Protein AF-A0A0F9FZR8-F1 (afdb_monomer_lite)

Radius of gyration: 26.51 Å; chains: 1; bounding box: 55×24×84 Å

Secondary structure (DSSP, 8-state):
-HHHHHHHHHHHHHHHHHHHHHHHHHHHHHSPEEEEEEEEE-BTTTEEE-SSS--SEEEEEEETTT-PBP-BTTTEEEETTTTEEEE-TTSSTT-S-TTS--EEEEEEEEPPTT---TTTHHIIIIIHHHHHHHHHHHHHHHHHHTT----

Organism: NCBI:txid412755

Foldseek 3Di:
DPVVVVVLVVVLVVLVVVLVVLVVVQVLQADWDKDKDWFFFDPPPFKTFDPQAAFPWWPFKAWPVPRDTDDDPQAWHAPRHRRITGGDPPDDSPVPDPPDRTMMMIITTGGDVNHDHPPPVCCVRNVVSVVVSVVSVVVVVVVVVVVPPDD

Structure (mmCIF, N/CA/C/O backbone):
data_AF-A0A0F9FZR8-F1
#
_entry.id   AF-A0A0F9FZR8-F1
#
loop_
_atom_site.group_PDB
_atom_site.id
_atom_site.type_symbol
_atom_site.label_atom_id
_atom_site.label_alt_id
_atom_site.label_comp_id
_atom_site.label_asym_id
_atom_site.label_entity_id
_atom_site.label_seq_id
_atom_site.pdbx_PDB_ins_code
_atom_site.Cartn_x
_atom_site.Cartn_y
_atom_site.Cartn_z
_atom_site.occupancy
_atom_site.B_iso_or_equiv
_atom_site.auth_seq_id
_atom_site.auth_comp_id
_atom_site.auth_asym_id
_atom_site.auth_atom_id
_atom_site.pdbx_PDB_model_num
ATOM 1 N N . GLY A 1 1 ? -33.698 -0.336 43.180 1.00 54.91 1 GLY A N 1
ATOM 2 C CA . GLY A 1 1 ? -33.149 -1.580 42.602 1.00 54.91 1 GLY A CA 1
ATOM 3 C C . GLY A 1 1 ? -33.117 -1.529 41.086 1.00 54.91 1 GLY A C 1
ATOM 4 O O . GLY A 1 1 ? -32.039 -1.576 40.515 1.00 54.91 1 GLY A O 1
ATOM 5 N N . VAL A 1 2 ? -34.278 -1.361 40.447 1.00 57.25 2 VAL A N 1
ATOM 6 C CA . VAL A 1 2 ? -34.461 -1.510 38.989 1.00 57.25 2 VAL A CA 1
ATOM 7 C C . VAL A 1 2 ? -33.800 -0.397 38.156 1.00 57.25 2 VAL A C 1
ATOM 9 O O . VAL A 1 2 ? -33.065 -0.705 37.225 1.00 57.25 2 VAL A O 1
ATOM 12 N N . ASN A 1 3 ? -33.928 0.878 38.548 1.00 68.00 3 ASN A N 1
ATOM 13 C CA . ASN A 1 3 ? -33.341 1.993 37.779 1.00 68.00 3 ASN A CA 1
ATOM 14 C C . ASN A 1 3 ? -31.805 1.964 37.716 1.00 68.00 3 ASN A C 1
ATOM 16 O O . ASN A 1 3 ? -31.230 2.369 36.713 1.00 68.00 3 ASN A O 1
ATOM 20 N N . LYS A 1 4 ? -31.127 1.451 38.755 1.00 61.25 4 LYS A N 1
ATOM 21 C CA . LYS A 1 4 ? -29.660 1.310 38.744 1.00 61.25 4 LYS A CA 1
ATOM 22 C C . LYS A 1 4 ? -29.207 0.199 37.797 1.00 61.25 4 LYS A C 1
ATOM 24 O O . LYS A 1 4 ? -28.244 0.397 37.070 1.00 61.25 4 LYS A O 1
ATOM 29 N N . MET A 1 5 ? -29.911 -0.934 37.770 1.00 67.81 5 MET A N 1
ATOM 30 C CA . MET A 1 5 ? -29.598 -2.025 36.839 1.00 67.81 5 MET A CA 1
ATOM 31 C C . MET A 1 5 ? -29.882 -1.641 35.386 1.00 67.81 5 MET A C 1
ATOM 33 O O . MET A 1 5 ? -29.057 -1.907 34.520 1.00 67.81 5 MET A O 1
ATOM 37 N N . MET A 1 6 ? -30.992 -0.946 35.130 1.00 73.25 6 MET A N 1
ATOM 38 C CA . MET A 1 6 ? -31.319 -0.443 33.794 1.00 73.25 6 MET A CA 1
ATOM 39 C C . MET A 1 6 ? -30.283 0.580 33.304 1.00 73.25 6 MET A C 1
ATOM 41 O O . MET A 1 6 ? -29.823 0.492 32.171 1.00 73.25 6 MET A O 1
ATOM 45 N N . PHE A 1 7 ? -29.854 1.499 34.173 1.00 74.00 7 PHE A N 1
ATOM 46 C CA . PHE A 1 7 ? -28.823 2.487 33.847 1.00 74.00 7 PHE A CA 1
ATOM 47 C C . PHE A 1 7 ? -27.462 1.842 33.542 1.00 74.00 7 PHE A C 1
ATOM 49 O O . PHE A 1 7 ? -26.802 2.210 32.573 1.00 74.00 7 PHE A O 1
ATOM 56 N N . ILE A 1 8 ? -27.064 0.836 34.326 1.00 72.88 8 ILE A N 1
ATOM 57 C CA . ILE A 1 8 ? -25.820 0.085 34.109 1.00 72.88 8 ILE A CA 1
ATOM 58 C C . ILE A 1 8 ? -25.870 -0.709 32.795 1.00 72.88 8 ILE A C 1
ATOM 60 O O . ILE A 1 8 ? -24.910 -0.676 32.028 1.00 72.88 8 ILE A O 1
ATOM 64 N N . GLY A 1 9 ? -26.987 -1.383 32.503 1.00 76.31 9 GLY A N 1
ATOM 65 C CA . GLY A 1 9 ? -27.170 -2.097 31.237 1.00 76.31 9 GLY A CA 1
ATOM 66 C C . GLY A 1 9 ? -27.111 -1.162 30.027 1.00 76.31 9 GLY A C 1
ATOM 67 O O . GLY A 1 9 ? -26.487 -1.492 29.022 1.00 76.31 9 GLY A O 1
ATOM 68 N N . MET A 1 10 ? -27.683 0.039 30.144 1.00 78.56 10 MET A N 1
ATOM 69 C CA . MET A 1 10 ? -27.632 1.047 29.085 1.00 78.56 10 MET A CA 1
ATOM 70 C C . MET A 1 10 ? -26.201 1.549 28.837 1.00 78.56 10 MET A C 1
ATOM 72 O O . MET A 1 10 ? -25.777 1.635 27.687 1.00 78.56 10 MET A O 1
ATOM 76 N N . LEU A 1 11 ? -25.427 1.808 29.898 1.00 73.75 11 LEU A N 1
ATOM 77 C CA . LEU A 1 11 ? -24.009 2.177 29.786 1.00 73.75 11 LEU A CA 1
ATOM 78 C C . LEU A 1 11 ? -23.166 1.073 29.143 1.00 73.75 11 LEU A C 1
ATOM 80 O O . LEU A 1 11 ? -22.281 1.371 28.344 1.00 73.75 11 LEU A O 1
ATOM 84 N N . PHE A 1 12 ? -23.452 -0.191 29.459 1.00 77.00 12 PHE A N 1
ATOM 85 C CA . PHE A 1 12 ? -22.767 -1.326 28.847 1.00 77.00 12 PHE A CA 1
ATOM 86 C C . PHE A 1 12 ? -23.022 -1.394 27.338 1.00 77.00 12 PHE A C 1
ATOM 88 O O . PHE A 1 12 ? -22.072 -1.482 26.564 1.00 77.00 12 PHE A O 1
ATOM 95 N N . ILE A 1 13 ? -24.285 -1.281 26.911 1.00 81.19 13 ILE A N 1
ATOM 96 C CA . ILE A 1 13 ? -24.647 -1.288 25.485 1.00 81.19 13 ILE A CA 1
ATOM 97 C C . ILE A 1 13 ? -23.953 -0.136 24.752 1.00 81.19 13 ILE A C 1
ATOM 99 O O . ILE A 1 13 ? -23.344 -0.357 23.709 1.00 81.19 13 ILE A O 1
ATOM 103 N N . ILE A 1 14 ? -23.985 1.072 25.321 1.00 79.75 14 ILE A N 1
ATOM 104 C CA . ILE A 1 14 ? -23.301 2.239 24.750 1.00 79.75 14 ILE A CA 1
ATOM 105 C C . ILE A 1 14 ? -21.795 1.970 24.619 1.00 79.75 14 ILE A C 1
ATOM 107 O O . ILE A 1 14 ? -21.227 2.202 23.554 1.00 79.75 14 ILE A O 1
ATOM 111 N N . GLY A 1 15 ? -21.155 1.427 25.658 1.00 76.88 15 GLY A N 1
ATOM 112 C CA . GLY A 1 15 ? -19.730 1.090 25.636 1.00 76.88 15 GLY A CA 1
ATOM 113 C C . GLY A 1 15 ? -19.362 0.075 24.551 1.00 76.88 15 GLY A C 1
ATOM 114 O O . GLY A 1 15 ? -18.380 0.273 23.838 1.00 76.88 15 GLY A O 1
ATOM 115 N N . VAL A 1 16 ? -20.171 -0.975 24.373 1.00 78.56 16 VAL A N 1
ATOM 116 C CA . VAL A 1 16 ? -19.968 -1.978 23.313 1.00 78.56 16 VAL A CA 1
ATOM 117 C C . VAL A 1 16 ? -20.131 -1.357 21.924 1.00 78.56 16 VAL A C 1
ATOM 119 O O . VAL A 1 16 ? -19.317 -1.619 21.042 1.00 78.56 16 VAL A O 1
ATOM 122 N N . VAL A 1 17 ? -21.136 -0.501 21.723 1.00 80.62 17 VAL A N 1
ATOM 123 C CA . VAL A 1 17 ? -21.350 0.188 20.439 1.00 80.62 17 VAL A CA 1
ATOM 124 C C . VAL A 1 17 ? -20.161 1.088 20.095 1.00 80.62 17 VAL A C 1
ATOM 126 O O . VAL A 1 17 ? -19.636 1.005 18.986 1.00 80.62 17 VAL A O 1
ATOM 129 N N . PHE A 1 18 ? -19.683 1.895 21.047 1.00 77.56 18 PHE A N 1
ATOM 130 C CA . PHE A 1 18 ? -18.493 2.723 20.839 1.00 77.56 18 PHE A CA 1
ATOM 131 C C . PHE A 1 18 ? -17.252 1.885 20.532 1.00 77.56 18 PHE A C 1
ATOM 133 O O . PHE A 1 18 ? -16.486 2.250 19.644 1.00 77.56 18 PHE A O 1
ATOM 140 N N . PHE A 1 19 ? -17.071 0.754 21.217 1.00 76.56 19 PHE A N 1
ATOM 141 C CA . PHE A 1 19 ? -15.962 -0.156 20.949 1.00 76.56 19 PHE A CA 1
ATOM 142 C C . PHE A 1 19 ? -15.978 -0.664 19.502 1.00 76.56 19 PHE A C 1
ATOM 144 O O . PHE A 1 19 ? -14.960 -0.574 18.822 1.00 76.56 19 PHE A O 1
ATOM 151 N N . VAL A 1 20 ? -17.126 -1.144 19.011 1.00 79.19 20 VAL A N 1
ATOM 152 C CA . VAL A 1 20 ? -17.249 -1.653 17.634 1.00 79.19 20 VAL A CA 1
ATOM 153 C C . VAL A 1 20 ? -16.948 -0.557 16.610 1.00 79.19 20 VAL A C 1
ATOM 155 O O . VAL A 1 20 ? -16.191 -0.795 15.672 1.00 79.19 20 VAL A O 1
ATOM 158 N N . ILE A 1 21 ? -17.484 0.652 16.813 1.00 78.06 21 ILE A N 1
ATOM 159 C CA . ILE A 1 21 ? -17.262 1.788 15.906 1.00 78.06 21 ILE A CA 1
ATOM 160 C C . ILE A 1 21 ? -15.780 2.177 15.871 1.00 78.06 21 ILE A C 1
ATOM 162 O O . ILE A 1 21 ? -15.198 2.277 14.794 1.00 78.06 21 ILE A O 1
ATOM 166 N N . ILE A 1 22 ? -15.154 2.365 17.037 1.00 73.69 22 ILE A N 1
ATOM 167 C CA . ILE A 1 22 ? -13.743 2.768 17.127 1.00 73.69 22 ILE A CA 1
ATOM 168 C C . ILE A 1 22 ? -12.841 1.671 16.553 1.00 73.69 22 ILE A C 1
ATOM 170 O O . ILE A 1 22 ? -11.936 1.971 15.783 1.00 73.69 22 ILE A O 1
ATOM 174 N N . SER A 1 23 ? -13.110 0.401 16.867 1.00 72.38 23 SER A N 1
ATOM 175 C CA . SER A 1 23 ? -12.349 -0.734 16.337 1.00 72.38 23 SER A CA 1
ATOM 176 C C . SER A 1 23 ? -12.416 -0.814 14.809 1.00 72.38 23 SER A C 1
ATOM 178 O O . SER A 1 23 ? -11.397 -1.087 14.176 1.00 72.38 23 SER A O 1
ATOM 180 N N . GLY A 1 24 ? -13.588 -0.569 14.213 1.00 70.69 24 GLY A N 1
ATOM 181 C CA . GLY A 1 24 ? -13.751 -0.508 12.758 1.00 70.69 24 GLY A CA 1
ATOM 182 C C . GLY A 1 24 ? -12.934 0.626 12.137 1.00 70.69 24 GLY A C 1
ATOM 183 O O . GLY A 1 24 ? -12.096 0.370 11.281 1.00 70.69 24 GLY A O 1
ATOM 184 N N . ILE A 1 25 ? -13.086 1.851 12.656 1.00 70.69 25 ILE A N 1
ATOM 185 C CA . ILE A 1 25 ? -12.356 3.036 12.168 1.00 70.69 25 ILE A CA 1
ATOM 186 C C . ILE A 1 25 ? -10.838 2.828 12.237 1.00 70.69 25 ILE A C 1
ATOM 188 O O . ILE A 1 25 ? -10.123 3.178 11.304 1.00 70.69 25 ILE A O 1
ATOM 192 N N . VAL A 1 26 ? -10.336 2.244 13.328 1.00 68.44 26 VAL A N 1
ATOM 193 C CA . VAL A 1 26 ? -8.899 1.980 13.486 1.00 68.44 26 VAL A CA 1
ATOM 194 C C . VAL A 1 26 ? -8.408 0.951 12.484 1.00 68.44 26 VAL A C 1
ATOM 196 O O . VAL A 1 26 ? -7.321 1.120 11.946 1.00 68.44 26 VAL A O 1
ATOM 199 N N . THR A 1 27 ? -9.187 -0.103 12.239 1.00 68.94 27 THR A N 1
ATOM 200 C CA . THR A 1 27 ? -8.813 -1.141 11.270 1.00 68.94 27 THR A CA 1
ATOM 201 C C . THR A 1 27 ? -8.651 -0.519 9.883 1.00 68.94 27 THR A C 1
ATOM 203 O O . THR A 1 27 ? -7.578 -0.635 9.292 1.00 68.94 27 THR A O 1
ATOM 206 N N . ASP A 1 28 ? -9.636 0.274 9.451 1.00 66.56 28 ASP A N 1
ATOM 207 C CA . ASP A 1 28 ? -9.626 0.965 8.155 1.00 66.56 28 ASP A CA 1
ATOM 208 C C . ASP A 1 28 ? -8.478 1.983 8.019 1.00 66.56 28 ASP A C 1
ATOM 210 O O . ASP A 1 28 ? -8.000 2.250 6.918 1.00 66.56 28 ASP A O 1
ATOM 214 N N . GLN A 1 29 ? -8.006 2.548 9.133 1.00 67.94 29 GLN A N 1
ATOM 215 C CA . GLN A 1 29 ? -6.878 3.485 9.169 1.00 67.94 29 GLN A CA 1
ATOM 216 C C . GLN A 1 29 ? -5.513 2.802 9.299 1.00 67.94 29 GLN A C 1
ATOM 218 O O . GLN A 1 29 ? -4.494 3.484 9.253 1.00 67.94 29 GLN A O 1
ATOM 223 N N . THR A 1 30 ? -5.452 1.484 9.483 1.00 67.56 30 THR A N 1
ATOM 224 C CA . THR A 1 30 ? -4.181 0.754 9.660 1.00 67.56 30 THR A CA 1
ATOM 225 C C . THR A 1 30 ? -3.886 -0.228 8.535 1.00 67.56 30 THR A C 1
ATOM 227 O O . THR A 1 30 ? -2.755 -0.702 8.426 1.00 67.56 30 THR A O 1
ATOM 230 N N . ASP A 1 31 ? -4.879 -0.523 7.699 1.00 75.94 31 ASP A N 1
ATOM 231 C CA . ASP A 1 31 ? -4.721 -1.438 6.580 1.00 75.94 31 ASP A CA 1
ATOM 232 C C . ASP A 1 31 ? -4.228 -0.692 5.338 1.00 75.94 31 ASP A C 1
ATOM 234 O O . ASP A 1 31 ? -4.745 0.357 4.943 1.00 75.94 31 ASP A O 1
ATOM 238 N N . LEU A 1 32 ? -3.203 -1.256 4.699 1.00 81.88 32 LEU A N 1
ATOM 239 C CA . LEU A 1 32 ? -2.750 -0.758 3.410 1.00 81.88 32 LEU A CA 1
ATOM 240 C C . LEU A 1 32 ? -3.846 -0.994 2.374 1.00 81.88 32 LEU A C 1
ATOM 242 O O . LEU A 1 32 ? -4.385 -2.092 2.243 1.00 81.88 32 LEU A O 1
ATOM 246 N N . THR A 1 33 ? -4.157 0.043 1.608 1.00 84.69 33 THR A N 1
ATOM 247 C CA . THR A 1 33 ? -5.149 -0.047 0.542 1.00 84.69 33 THR A CA 1
ATOM 248 C C . THR A 1 33 ? -4.449 -0.386 -0.765 1.00 84.69 33 THR A C 1
ATOM 250 O O . THR A 1 33 ? -3.577 0.364 -1.216 1.00 84.69 33 THR A O 1
ATOM 253 N N . ALA A 1 34 ? -4.857 -1.492 -1.387 1.00 89.75 34 ALA A N 1
ATOM 254 C CA . ALA A 1 34 ? -4.420 -1.850 -2.728 1.00 89.75 34 ALA A CA 1
ATOM 255 C C . ALA A 1 34 ? -5.057 -0.909 -3.761 1.00 89.75 34 ALA A C 1
ATOM 257 O O . ALA A 1 34 ? -6.276 -0.723 -3.797 1.00 89.75 34 ALA A O 1
ATOM 258 N N . ARG A 1 35 ? -4.229 -0.333 -4.627 1.00 89.88 35 ARG A N 1
ATOM 259 C CA . ARG A 1 35 ? -4.626 0.534 -5.739 1.00 89.88 35 ARG A CA 1
ATOM 260 C C . ARG A 1 35 ? -4.086 -0.029 -7.035 1.00 89.88 35 ARG A C 1
ATOM 262 O O . ARG A 1 35 ? -3.034 -0.657 -7.046 1.00 89.88 35 ARG A O 1
ATOM 269 N N . THR A 1 36 ? -4.815 0.188 -8.123 1.00 91.38 36 THR A N 1
ATOM 270 C CA . THR A 1 36 ? -4.356 -0.157 -9.469 1.00 91.38 36 THR A CA 1
ATOM 271 C C . THR A 1 36 ? -4.505 1.052 -10.369 1.00 91.38 36 THR A C 1
ATOM 273 O O . THR A 1 36 ? -5.592 1.614 -10.485 1.00 91.38 36 THR A O 1
ATOM 276 N N . GLU A 1 37 ? -3.412 1.425 -11.017 1.00 89.31 37 GLU A N 1
ATOM 277 C CA . GLU A 1 37 ? -3.382 2.449 -12.047 1.00 89.31 37 GLU A CA 1
ATOM 278 C C . GLU A 1 37 ? -3.009 1.794 -13.373 1.00 89.31 37 GLU A C 1
ATOM 280 O O . GLU A 1 37 ? -2.041 1.039 -13.469 1.00 89.31 37 GLU A O 1
ATOM 285 N N . SER A 1 38 ? -3.815 2.048 -14.399 1.00 89.69 38 SER A N 1
ATOM 286 C CA . SER A 1 38 ? -3.668 1.426 -15.711 1.00 89.69 38 SER A CA 1
ATOM 287 C C . SER A 1 38 ? -3.409 2.465 -16.782 1.00 89.69 38 SER A C 1
ATOM 289 O O . SER A 1 38 ? -3.987 3.551 -16.748 1.00 89.69 38 SER A O 1
ATOM 291 N N . GLY A 1 39 ? -2.623 2.101 -17.788 1.00 82.31 39 GLY A N 1
ATOM 292 C CA . GLY A 1 39 ? -2.362 2.997 -18.911 1.00 82.31 39 GLY A CA 1
ATOM 293 C C . GLY A 1 39 ? -1.372 4.115 -18.585 1.00 82.31 39 GLY A C 1
ATOM 294 O O . GLY A 1 39 ? -1.295 5.088 -19.337 1.00 82.31 39 GLY A O 1
ATOM 295 N N . LEU A 1 40 ? -0.619 3.982 -17.490 1.00 84.62 40 LEU A N 1
ATOM 296 C CA . LEU A 1 40 ? 0.388 4.958 -17.103 1.00 84.62 40 LEU A CA 1
ATOM 297 C C . LEU A 1 40 ? 1.480 4.998 -18.161 1.00 84.62 40 LEU A C 1
ATOM 299 O O . LEU A 1 40 ? 2.022 3.963 -18.540 1.00 84.62 40 LEU A O 1
ATOM 303 N N . SER A 1 41 ? 1.764 6.193 -18.660 1.00 77.38 41 SER A N 1
ATOM 304 C CA . SER A 1 41 ? 2.775 6.397 -19.692 1.00 77.38 41 SER A CA 1
ATOM 305 C C . SER A 1 41 ? 4.054 6.903 -19.052 1.00 77.38 41 SER A C 1
ATOM 307 O O . SER A 1 41 ? 4.024 7.684 -18.099 1.00 77.38 41 SER A O 1
ATOM 309 N N . TYR A 1 42 ? 5.184 6.461 -19.587 1.00 73.38 42 TYR A N 1
ATOM 310 C CA . TYR A 1 42 ? 6.476 6.981 -19.174 1.00 73.38 42 TYR A CA 1
ATOM 311 C C . TYR A 1 42 ? 6.617 8.419 -19.671 1.00 73.38 42 TYR A C 1
ATOM 313 O O . TYR A 1 42 ? 6.683 8.656 -20.877 1.00 73.38 42 TYR A O 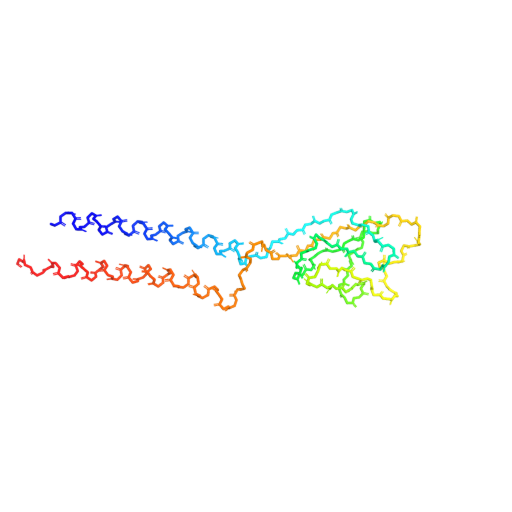1
ATOM 321 N N . ASN A 1 43 ? 6.643 9.392 -18.760 1.00 62.47 43 ASN A N 1
ATOM 322 C CA . ASN A 1 43 ? 6.909 10.768 -19.149 1.00 62.47 43 ASN A CA 1
ATOM 323 C C . ASN A 1 43 ? 8.408 10.847 -19.441 1.00 62.47 43 ASN A C 1
ATOM 325 O O . ASN A 1 43 ? 9.205 10.601 -18.539 1.00 62.47 43 ASN A O 1
ATOM 329 N N . HIS A 1 44 ? 8.770 11.122 -20.695 1.00 55.16 44 HIS A N 1
ATOM 330 C CA . HIS A 1 44 ? 10.090 11.024 -21.345 1.00 55.16 44 HIS A CA 1
ATOM 331 C C . HIS A 1 44 ? 11.324 11.597 -20.591 1.00 55.16 44 HIS A C 1
ATOM 333 O O . HIS A 1 44 ? 12.436 11.553 -21.110 1.00 55.16 44 HIS A O 1
ATOM 339 N N . THR A 1 45 ? 11.151 12.103 -19.371 1.00 55.72 45 THR A N 1
ATOM 340 C CA . THR A 1 45 ? 12.140 12.655 -18.436 1.00 55.72 45 THR A CA 1
ATOM 341 C C . THR A 1 45 ? 12.616 11.671 -17.354 1.00 55.72 45 THR A C 1
ATOM 343 O O . THR A 1 45 ? 13.452 12.054 -16.550 1.00 55.72 45 THR A O 1
ATOM 346 N N . ILE A 1 46 ? 12.172 10.405 -17.365 1.00 63.41 46 ILE A N 1
ATOM 347 C CA . ILE A 1 46 ? 12.738 9.234 -16.642 1.00 63.41 46 ILE A CA 1
ATOM 348 C C . ILE A 1 46 ? 11.793 8.562 -15.610 1.00 63.41 46 ILE A C 1
ATOM 350 O O . ILE A 1 46 ? 12.140 7.516 -15.045 1.00 63.41 46 ILE A O 1
ATOM 354 N N . SER 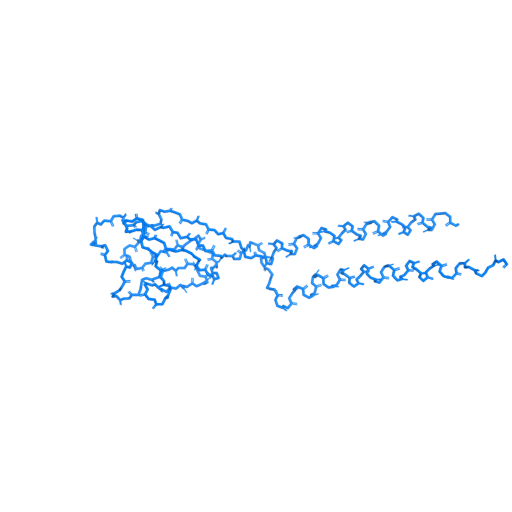A 1 47 ? 10.569 9.061 -15.405 1.00 76.25 47 SER A N 1
ATOM 355 C CA . SER A 1 47 ? 9.693 8.550 -14.339 1.00 76.25 47 SER A CA 1
ATOM 356 C C . SER A 1 47 ? 8.216 8.355 -14.701 1.00 76.25 47 SER A C 1
ATOM 358 O O . SER A 1 47 ? 7.674 8.957 -15.629 1.00 76.25 47 SER A O 1
ATOM 360 N N . ILE A 1 48 ? 7.568 7.483 -13.924 1.00 82.25 48 ILE A N 1
ATOM 361 C CA . ILE A 1 48 ? 6.114 7.345 -13.809 1.00 82.25 48 ILE A CA 1
ATOM 362 C C . ILE A 1 48 ? 5.741 7.864 -12.425 1.00 82.25 48 ILE A C 1
ATOM 364 O O . ILE A 1 48 ? 6.234 7.358 -11.417 1.00 82.25 48 ILE A O 1
ATOM 368 N N . THR A 1 49 ? 4.876 8.867 -12.372 1.00 83.12 49 THR A N 1
ATOM 369 C CA . THR A 1 49 ? 4.307 9.348 -11.114 1.00 83.12 49 THR A CA 1
ATOM 370 C C . THR A 1 49 ? 2.976 8.642 -10.917 1.00 83.12 49 THR A C 1
ATOM 372 O O . THR A 1 49 ? 2.106 8.726 -11.783 1.00 83.12 49 THR A O 1
ATOM 375 N N . LEU A 1 50 ? 2.829 7.941 -9.796 1.00 83.06 50 LEU A N 1
ATOM 376 C CA . LEU A 1 50 ? 1.537 7.434 -9.331 1.00 83.06 50 LEU A CA 1
ATOM 377 C C . LEU A 1 50 ? 0.695 8.618 -8.824 1.00 83.06 50 LEU A C 1
ATOM 379 O O . LEU A 1 50 ? 1.084 9.766 -9.017 1.00 83.06 50 LEU A O 1
ATOM 383 N N . ALA A 1 51 ? -0.447 8.400 -8.176 1.00 76.56 51 ALA A N 1
ATOM 384 C CA . ALA A 1 51 ? -1.356 9.462 -7.711 1.00 76.56 51 ALA A CA 1
ATOM 385 C C . ALA A 1 51 ? -0.786 10.513 -6.702 1.00 76.56 51 ALA A C 1
ATOM 387 O O . ALA A 1 51 ? -1.558 11.141 -5.979 1.00 76.56 51 ALA A O 1
ATOM 388 N N . ASN A 1 52 ? 0.535 10.735 -6.647 1.00 71.75 52 ASN A N 1
ATOM 389 C CA . ASN A 1 52 ? 1.277 11.628 -5.756 1.00 71.75 52 ASN A CA 1
ATOM 390 C C . ASN A 1 52 ? 0.949 11.364 -4.284 1.00 71.75 52 ASN A C 1
ATOM 392 O O . ASN A 1 52 ? 0.696 12.276 -3.496 1.00 71.75 52 ASN A O 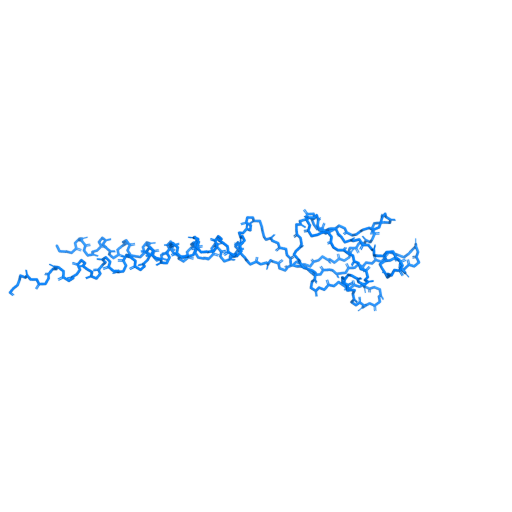1
ATOM 396 N N . ILE A 1 53 ? 0.901 10.078 -3.952 1.00 74.62 53 ILE A N 1
ATOM 397 C CA . ILE A 1 53 ? 0.652 9.554 -2.617 1.00 74.62 53 ILE A CA 1
ATOM 398 C C . ILE A 1 53 ? 1.817 8.656 -2.206 1.00 74.62 53 ILE A C 1
ATOM 400 O O . ILE A 1 53 ? 2.478 8.090 -3.083 1.00 74.62 53 ILE A O 1
ATOM 404 N N . PRO A 1 54 ? 2.040 8.477 -0.896 1.00 82.06 54 PRO A N 1
ATOM 405 C CA . PRO A 1 54 ? 2.982 7.488 -0.415 1.00 82.06 54 PRO A CA 1
ATOM 406 C C . PRO A 1 54 ? 2.628 6.085 -0.917 1.00 82.06 54 PRO A C 1
ATOM 408 O O . PRO A 1 54 ? 1.462 5.679 -0.932 1.00 82.06 54 PRO A O 1
ATOM 411 N N . VAL A 1 55 ? 3.654 5.344 -1.318 1.00 87.31 55 VAL A N 1
ATOM 412 C CA . VAL A 1 55 ? 3.552 3.969 -1.804 1.00 87.31 55 VAL A CA 1
ATOM 413 C C . VAL A 1 55 ? 4.454 3.101 -0.953 1.00 87.31 55 VAL A C 1
ATOM 415 O O . VAL A 1 55 ? 5.667 3.286 -0.936 1.00 87.31 55 VAL A O 1
ATOM 418 N N . ASN A 1 56 ? 3.876 2.131 -0.259 1.00 86.56 56 ASN A N 1
ATOM 419 C CA . ASN A 1 56 ? 4.629 1.239 0.614 1.00 86.56 56 ASN A CA 1
ATOM 420 C C . ASN A 1 56 ? 5.343 0.167 -0.218 1.00 86.56 56 ASN A C 1
ATOM 422 O O . ASN A 1 56 ? 6.538 -0.087 -0.041 1.00 86.56 56 ASN A O 1
ATOM 426 N N . GLU A 1 57 ? 4.606 -0.429 -1.155 1.00 88.12 57 GLU A N 1
ATOM 427 C CA . GLU A 1 57 ? 5.064 -1.543 -1.978 1.00 88.12 57 GLU A CA 1
ATOM 428 C C . GLU A 1 57 ? 4.314 -1.577 -3.311 1.00 88.12 57 GLU A C 1
ATOM 430 O O . GLU A 1 57 ? 3.108 -1.342 -3.360 1.00 88.12 57 GLU A O 1
ATOM 435 N N . ILE A 1 58 ? 5.019 -1.925 -4.386 1.00 89.81 58 ILE A N 1
ATOM 436 C CA . ILE A 1 58 ? 4.410 -2.301 -5.663 1.00 89.81 58 ILE A CA 1
ATOM 437 C C . ILE A 1 58 ? 4.262 -3.819 -5.679 1.00 89.81 58 ILE A C 1
ATOM 439 O O . ILE A 1 58 ? 5.253 -4.540 -5.618 1.00 89.81 58 ILE A O 1
ATOM 443 N N . THR A 1 59 ? 3.027 -4.301 -5.774 1.00 91.88 59 THR A N 1
ATOM 444 C CA . THR A 1 59 ? 2.714 -5.737 -5.797 1.00 91.88 59 THR A CA 1
ATOM 445 C C . THR A 1 59 ? 2.647 -6.291 -7.216 1.00 91.88 59 THR A C 1
ATOM 447 O O . THR A 1 59 ? 2.819 -7.491 -7.422 1.00 91.88 59 THR A O 1
ATOM 450 N N . SER A 1 60 ? 2.409 -5.430 -8.207 1.00 91.62 60 SER A N 1
ATOM 451 C CA . SER A 1 60 ? 2.452 -5.782 -9.623 1.00 91.62 60 SER A CA 1
ATOM 452 C C . SER A 1 60 ? 2.833 -4.568 -10.453 1.00 91.62 60 SER A C 1
ATOM 454 O O . SER A 1 60 ? 2.292 -3.482 -10.265 1.00 91.62 60 SER A O 1
ATOM 456 N N . PHE A 1 61 ? 3.737 -4.747 -11.403 1.00 89.31 61 PHE A N 1
ATOM 457 C CA . PHE A 1 61 ? 4.075 -3.725 -12.380 1.00 89.31 61 PHE A CA 1
ATOM 458 C C . PHE A 1 61 ? 4.305 -4.422 -13.704 1.00 89.31 61 PHE A C 1
ATOM 460 O O . PHE A 1 61 ? 5.239 -5.202 -13.839 1.00 89.31 61 PHE A O 1
ATOM 467 N N . VAL A 1 62 ? 3.422 -4.186 -14.664 1.00 87.44 62 VAL A N 1
ATOM 468 C CA . VAL A 1 62 ? 3.408 -4.901 -15.936 1.00 87.44 62 VAL A CA 1
ATOM 469 C C . VAL A 1 62 ? 3.531 -3.912 -17.083 1.00 87.44 62 VAL A C 1
ATOM 471 O O . VAL A 1 62 ? 2.834 -2.896 -17.123 1.00 87.44 62 VAL A O 1
ATOM 474 N N . ASP A 1 63 ? 4.415 -4.225 -18.024 1.00 84.50 63 ASP A N 1
ATOM 475 C CA . ASP A 1 63 ? 4.456 -3.586 -19.338 1.00 84.50 63 ASP A CA 1
ATOM 476 C C . ASP A 1 63 ? 3.319 -4.138 -20.205 1.00 84.50 63 ASP A C 1
ATOM 478 O O . ASP A 1 63 ? 3.290 -5.329 -20.517 1.00 84.50 63 ASP A O 1
ATOM 482 N N . ASN A 1 64 ? 2.382 -3.283 -20.618 1.00 84.50 64 ASN A N 1
ATOM 483 C CA . ASN A 1 64 ? 1.216 -3.714 -21.390 1.00 84.50 64 ASN A CA 1
ATOM 484 C C . ASN A 1 64 ? 1.577 -4.181 -22.807 1.00 84.50 64 ASN A C 1
ATOM 486 O O . ASN A 1 64 ? 0.794 -4.910 -23.411 1.00 84.50 64 ASN A O 1
ATOM 490 N N . ALA A 1 65 ? 2.729 -3.770 -23.346 1.00 77.62 65 ALA A N 1
ATOM 491 C CA . ALA A 1 65 ? 3.166 -4.179 -24.678 1.00 77.62 65 ALA A CA 1
ATOM 492 C C . ALA A 1 65 ? 3.753 -5.598 -24.680 1.00 77.62 65 ALA A C 1
ATOM 494 O O . ALA A 1 65 ? 3.508 -6.372 -25.603 1.00 77.62 65 ALA A O 1
ATOM 495 N N . SER A 1 66 ? 4.528 -5.944 -23.649 1.00 77.94 66 SER A N 1
ATOM 496 C CA . SER A 1 66 ? 5.229 -7.232 -23.559 1.00 77.94 66 SER A CA 1
ATOM 497 C C . SER A 1 66 ? 4.567 -8.239 -22.612 1.00 77.94 66 SER A C 1
ATOM 499 O O . SER A 1 66 ? 4.886 -9.425 -22.664 1.00 77.94 66 SER A O 1
ATOM 501 N N . GLY A 1 67 ? 3.662 -7.788 -21.739 1.00 80.62 67 GLY A N 1
ATOM 502 C CA . GLY A 1 67 ? 3.075 -8.595 -20.666 1.00 80.62 67 GLY A CA 1
ATOM 503 C C . GLY A 1 67 ? 4.072 -8.974 -19.566 1.00 80.62 67 GLY A C 1
ATOM 504 O O . GLY A 1 67 ? 3.755 -9.800 -18.711 1.00 80.62 67 GLY A O 1
ATOM 505 N N . VAL A 1 68 ? 5.283 -8.408 -19.587 1.00 83.38 68 VAL A N 1
ATOM 506 C CA . VAL A 1 68 ? 6.359 -8.744 -18.651 1.00 83.38 68 VAL A CA 1
ATOM 507 C C . VAL A 1 68 ? 6.154 -8.010 -17.330 1.00 83.38 68 VAL A C 1
ATOM 509 O O . VAL A 1 68 ? 5.932 -6.797 -17.310 1.00 83.38 68 VAL A O 1
ATOM 512 N N . ALA A 1 69 ? 6.273 -8.752 -16.228 1.00 86.06 69 ALA A N 1
ATOM 513 C CA . ALA A 1 69 ? 6.336 -8.185 -14.889 1.00 86.06 69 ALA A CA 1
ATOM 514 C C . ALA A 1 69 ? 7.719 -7.565 -14.636 1.00 86.06 69 ALA A C 1
ATOM 516 O O . ALA A 1 69 ? 8.753 -8.198 -14.854 1.00 86.06 69 ALA A O 1
ATOM 517 N N . LEU A 1 70 ? 7.721 -6.325 -14.169 1.00 84.75 70 LEU A N 1
ATOM 518 C CA . LEU A 1 70 ? 8.891 -5.542 -13.814 1.00 84.75 70 LEU A CA 1
ATOM 519 C C . LEU A 1 70 ? 9.144 -5.648 -12.312 1.00 84.75 70 LEU A C 1
ATOM 521 O O . LEU A 1 70 ? 8.211 -5.673 -11.511 1.00 84.75 70 LEU A O 1
ATOM 525 N N . VAL A 1 71 ? 10.418 -5.683 -11.934 1.00 84.25 71 VAL A N 1
ATOM 526 C CA . VAL A 1 71 ? 10.862 -5.935 -10.560 1.00 84.25 71 VAL A CA 1
ATOM 527 C C . VAL A 1 71 ? 11.679 -4.752 -10.032 1.00 84.25 71 VAL A C 1
ATOM 529 O O . VAL A 1 71 ? 12.588 -4.2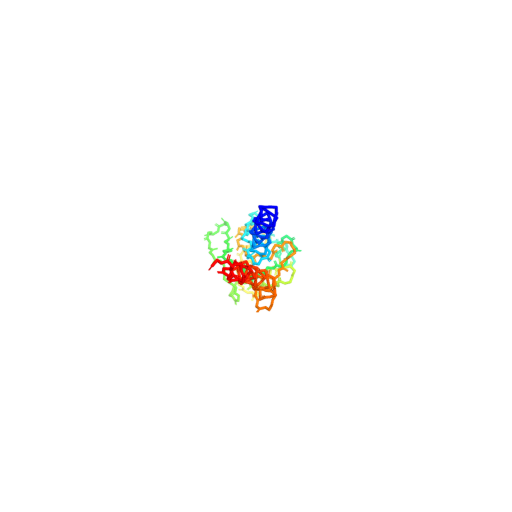54 -10.711 1.00 84.25 71 VAL A O 1
ATOM 532 N N . GLU A 1 72 ? 11.371 -4.309 -8.806 1.00 85.06 72 GLU A N 1
ATOM 533 C CA . GLU A 1 72 ? 12.115 -3.247 -8.112 1.00 85.06 72 GLU A CA 1
ATOM 534 C C . GLU A 1 72 ? 13.593 -3.644 -7.948 1.00 85.06 72 GLU A C 1
ATOM 536 O O . GLU A 1 72 ? 13.932 -4.802 -7.708 1.00 85.06 72 GLU A O 1
ATOM 541 N N . GLY A 1 73 ? 14.499 -2.685 -8.124 1.00 80.44 73 GLY A N 1
ATOM 542 C CA . GLY A 1 73 ? 15.949 -2.879 -8.059 1.00 80.44 73 GLY A CA 1
ATOM 543 C C . GLY A 1 73 ? 16.570 -3.507 -9.311 1.00 80.44 73 GLY A C 1
ATOM 544 O O . GLY A 1 73 ? 17.779 -3.407 -9.480 1.00 80.44 73 GLY A O 1
ATOM 545 N N . THR A 1 74 ? 15.768 -4.111 -10.196 1.00 79.81 74 THR A N 1
ATOM 546 C CA . THR A 1 74 ? 16.240 -4.669 -11.480 1.00 79.81 74 THR A CA 1
ATOM 547 C C . THR A 1 74 ? 15.820 -3.806 -12.666 1.00 79.81 74 THR A C 1
ATOM 549 O O . THR A 1 74 ? 16.621 -3.548 -13.563 1.00 79.81 74 THR A O 1
ATOM 552 N N . ASN A 1 75 ? 14.554 -3.378 -12.687 1.00 82.25 75 ASN A N 1
ATOM 553 C CA . ASN A 1 75 ? 13.972 -2.587 -13.774 1.00 82.25 75 ASN A CA 1
ATOM 554 C C . ASN A 1 75 ? 13.682 -1.141 -13.350 1.00 82.25 75 ASN A C 1
ATOM 556 O O . ASN A 1 75 ? 13.677 -0.237 -14.182 1.00 82.25 75 ASN A O 1
ATOM 560 N N . TYR A 1 76 ? 13.428 -0.909 -12.060 1.00 83.19 76 TYR A N 1
ATOM 561 C CA . TYR A 1 76 ? 13.040 0.403 -11.548 1.00 83.19 76 TYR A CA 1
ATOM 562 C C . TYR A 1 76 ? 13.442 0.616 -10.095 1.00 83.19 76 TYR A C 1
ATOM 564 O O . TYR A 1 76 ? 13.727 -0.332 -9.367 1.00 83.19 76 TYR A O 1
ATOM 572 N N . THR A 1 77 ? 13.419 1.869 -9.662 1.00 86.81 77 THR A N 1
ATOM 573 C CA . THR A 1 77 ? 13.437 2.259 -8.251 1.00 86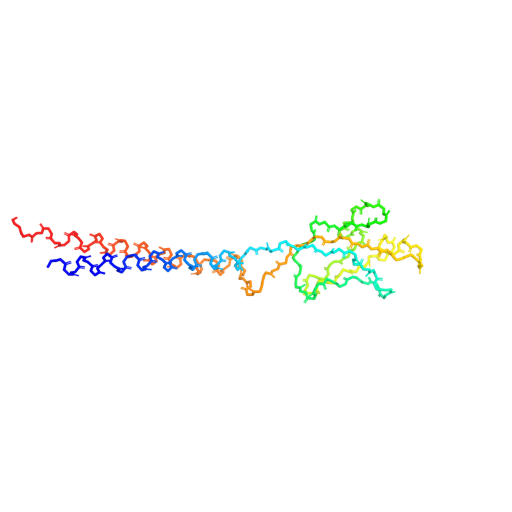.81 77 THR A CA 1
ATOM 574 C C . THR A 1 77 ? 12.142 2.973 -7.897 1.00 86.81 77 THR A C 1
ATOM 576 O O . THR A 1 77 ? 11.541 3.640 -8.741 1.00 86.81 77 THR A O 1
ATOM 579 N N . LEU A 1 78 ? 11.704 2.819 -6.650 1.00 87.38 78 LEU A N 1
ATOM 580 C CA . LEU A 1 78 ? 10.506 3.460 -6.126 1.00 87.38 78 LEU A CA 1
ATOM 581 C C . LEU A 1 78 ? 10.886 4.491 -5.060 1.00 87.38 78 LEU A C 1
ATOM 583 O O . LEU A 1 78 ? 11.389 4.140 -3.990 1.00 87.38 78 LEU A O 1
ATOM 587 N N . ASP A 1 79 ? 10.589 5.759 -5.334 1.00 88.00 79 ASP A N 1
ATOM 588 C CA . ASP A 1 79 ? 10.439 6.776 -4.300 1.00 88.00 79 ASP A CA 1
ATOM 589 C C . ASP A 1 79 ? 9.076 6.584 -3.633 1.00 88.00 79 ASP A C 1
ATOM 591 O O . ASP A 1 79 ? 8.026 6.971 -4.153 1.00 88.00 79 ASP A O 1
ATOM 595 N N . ARG A 1 80 ? 9.122 5.958 -2.459 1.00 86.88 80 ARG A N 1
ATOM 596 C CA . ARG A 1 80 ? 7.956 5.616 -1.644 1.00 86.88 80 ARG A CA 1
ATOM 597 C C . ARG A 1 80 ? 7.233 6.836 -1.088 1.00 86.88 80 ARG A C 1
ATOM 599 O O . ARG A 1 80 ? 6.067 6.716 -0.745 1.00 86.88 80 ARG A O 1
ATOM 606 N N . VAL A 1 81 ? 7.887 7.993 -0.991 1.00 83.25 81 VAL A N 1
ATOM 607 C CA . VAL A 1 81 ? 7.286 9.195 -0.392 1.00 83.25 81 VAL A CA 1
ATOM 608 C C . VAL A 1 81 ? 6.364 9.879 -1.391 1.00 83.25 81 VAL A C 1
ATOM 610 O O . VAL A 1 81 ? 5.233 10.225 -1.060 1.00 83.25 81 VAL A O 1
ATOM 613 N N . ASN A 1 82 ? 6.845 10.043 -2.621 1.00 82.81 82 ASN A N 1
ATOM 614 C CA . ASN A 1 82 ? 6.124 10.763 -3.669 1.00 82.81 82 ASN A CA 1
ATOM 615 C C . ASN A 1 82 ? 5.399 9.826 -4.651 1.00 82.81 82 ASN A C 1
ATOM 617 O O . ASN A 1 82 ? 4.739 10.293 -5.578 1.00 82.81 82 ASN A O 1
ATOM 621 N N . GLY A 1 83 ? 5.547 8.506 -4.487 1.00 84.06 83 GLY A N 1
ATOM 622 C CA . GLY A 1 83 ? 5.004 7.518 -5.418 1.00 84.06 83 GLY A CA 1
ATOM 623 C C . GLY A 1 83 ? 5.626 7.638 -6.810 1.00 84.06 83 GLY A C 1
ATOM 624 O O . GLY A 1 83 ? 4.935 7.472 -7.816 1.00 84.06 83 GLY A O 1
ATOM 625 N N . ILE A 1 84 ? 6.915 7.983 -6.882 1.00 86.19 84 ILE A N 1
ATOM 626 C CA . ILE A 1 84 ? 7.628 8.166 -8.148 1.00 86.19 84 ILE A CA 1
ATOM 627 C C . ILE A 1 84 ? 8.415 6.901 -8.457 1.00 86.19 84 ILE A C 1
ATOM 629 O O . ILE A 1 84 ? 9.307 6.493 -7.717 1.00 86.19 84 ILE A O 1
ATOM 633 N N . ILE A 1 85 ? 8.121 6.308 -9.601 1.00 86.69 85 ILE A N 1
ATOM 634 C CA . ILE A 1 85 ? 8.857 5.181 -10.151 1.00 86.69 85 ILE A CA 1
ATOM 635 C C . ILE A 1 85 ? 9.861 5.737 -11.144 1.00 86.69 85 ILE A C 1
ATOM 637 O O . ILE A 1 85 ? 9.481 6.377 -12.122 1.00 86.69 85 ILE A O 1
ATOM 641 N N . SER A 1 86 ? 11.140 5.474 -10.916 1.00 83.88 86 SER A N 1
ATOM 642 C CA . SER A 1 86 ? 12.213 5.887 -11.816 1.00 83.88 86 SER A CA 1
ATOM 643 C C . SER A 1 86 ? 12.826 4.671 -12.491 1.00 83.88 86 SER A C 1
ATOM 645 O O . SER A 1 86 ? 13.008 3.623 -11.875 1.00 83.88 86 SER A O 1
ATOM 647 N N . ASN A 1 87 ? 13.151 4.802 -13.772 1.00 78.12 87 ASN A N 1
ATOM 648 C CA . ASN A 1 87 ? 13.856 3.746 -14.491 1.00 78.12 87 ASN A CA 1
ATOM 649 C C . ASN A 1 87 ? 15.290 3.613 -13.968 1.00 78.12 87 ASN A C 1
ATOM 651 O O . ASN A 1 87 ? 15.966 4.624 -13.764 1.00 78.12 87 ASN A O 1
ATOM 655 N N . GLN A 1 88 ? 15.776 2.383 -13.807 1.00 72.69 88 GLN A N 1
ATOM 656 C CA . GLN A 1 88 ? 17.203 2.183 -13.598 1.00 72.69 88 GLN A CA 1
ATOM 657 C C . GLN A 1 88 ? 17.948 2.256 -14.930 1.00 72.69 88 GLN A C 1
ATOM 659 O O . GLN A 1 88 ? 17.603 1.596 -15.912 1.00 72.69 88 GLN A O 1
ATOM 664 N N . THR A 1 89 ? 18.986 3.090 -14.962 1.00 56.53 89 THR A N 1
ATOM 665 C CA . THR A 1 89 ? 19.820 3.325 -16.140 1.00 56.53 89 THR A CA 1
ATOM 666 C C . THR A 1 89 ? 20.306 1.995 -16.721 1.00 56.53 89 THR A C 1
ATOM 668 O O . THR A 1 89 ? 21.075 1.279 -16.086 1.00 56.53 89 THR A O 1
ATOM 671 N N . GLY A 1 90 ? 19.850 1.668 -17.934 1.00 55.38 90 GLY A N 1
ATOM 672 C CA . GLY A 1 90 ? 20.260 0.471 -18.671 1.00 55.38 90 GLY A CA 1
ATOM 673 C C . GLY A 1 90 ? 19.266 -0.695 -18.698 1.00 55.38 90 GLY A C 1
ATOM 674 O O . GLY A 1 90 ? 19.574 -1.677 -19.367 1.00 55.38 90 GLY A O 1
ATOM 675 N N . ASN A 1 91 ? 18.095 -0.627 -18.046 1.00 58.00 91 ASN A N 1
ATOM 676 C CA . ASN A 1 91 ? 17.196 -1.787 -18.027 1.00 58.00 91 ASN A CA 1
ATOM 677 C C . ASN A 1 91 ? 15.687 -1.445 -18.012 1.00 58.00 91 ASN A C 1
ATOM 679 O O . ASN A 1 91 ? 15.068 -1.198 -16.987 1.00 58.00 91 ASN A O 1
ATOM 683 N N . VAL A 1 92 ? 15.067 -1.614 -19.183 1.00 55.81 92 VAL A N 1
ATOM 684 C CA . VAL A 1 92 ? 13.669 -2.055 -19.389 1.00 55.81 92 VAL A CA 1
ATOM 685 C C . VAL A 1 92 ? 12.540 -1.013 -19.407 1.00 55.81 92 VAL A C 1
ATOM 687 O O . VAL A 1 92 ? 11.764 -1.080 -20.362 1.00 55.81 92 VAL A O 1
ATOM 690 N N . ILE A 1 93 ? 12.437 -0.017 -18.513 1.00 58.41 93 ILE A N 1
ATOM 691 C CA . ILE A 1 93 ? 11.310 0.956 -18.625 1.00 58.41 93 ILE A CA 1
ATOM 692 C C . ILE A 1 93 ? 11.455 1.872 -19.864 1.00 58.41 93 ILE A C 1
ATOM 694 O O . ILE A 1 93 ? 10.469 2.370 -20.406 1.00 58.41 93 ILE A O 1
ATOM 698 N N . ALA A 1 94 ? 12.673 2.000 -20.399 1.00 49.00 94 ALA A N 1
ATOM 699 C CA . ALA A 1 94 ? 12.979 2.768 -21.612 1.00 49.00 94 ALA A CA 1
ATOM 700 C C . ALA A 1 94 ? 13.493 1.926 -22.800 1.00 49.00 94 ALA A C 1
ATOM 702 O O . ALA A 1 94 ? 13.931 2.498 -23.790 1.00 49.00 94 ALA A O 1
ATOM 703 N N . ASN A 1 95 ? 13.441 0.585 -22.746 1.00 47.69 95 ASN A N 1
ATOM 704 C CA . ASN A 1 95 ? 13.815 -0.255 -23.905 1.00 47.69 95 ASN A CA 1
ATOM 705 C C . ASN A 1 95 ? 12.678 -0.428 -24.927 1.00 47.69 95 ASN A C 1
ATOM 707 O O . ASN A 1 95 ? 12.799 -1.215 -25.863 1.00 47.69 95 ASN A O 1
ATOM 711 N N . GLY A 1 96 ? 11.577 0.308 -24.771 1.00 46.28 96 GLY A N 1
ATOM 712 C CA . GLY A 1 96 ? 10.760 0.659 -25.920 1.00 46.28 96 GLY A CA 1
ATOM 713 C C . GLY A 1 96 ? 11.523 1.750 -26.634 1.00 46.28 96 GLY A C 1
ATOM 714 O O . GLY A 1 96 ? 11.761 2.799 -26.039 1.00 46.28 96 GLY A O 1
ATOM 715 N N . THR A 1 97 ? 11.945 1.483 -27.868 1.00 43.81 97 THR A N 1
ATOM 716 C CA . THR A 1 97 ? 12.333 2.509 -28.839 1.00 43.81 97 THR A CA 1
ATOM 717 C C . THR A 1 97 ? 11.554 3.784 -28.551 1.00 43.81 97 THR A C 1
ATOM 719 O O . THR A 1 97 ? 10.336 3.724 -28.407 1.00 43.81 97 THR A O 1
ATOM 722 N N . THR A 1 98 ? 12.263 4.901 -28.416 1.00 48.84 98 THR A N 1
ATOM 723 C CA . THR A 1 98 ? 11.838 6.240 -27.968 1.00 48.84 98 THR A CA 1
ATOM 724 C C . THR A 1 98 ? 10.661 6.881 -28.737 1.00 48.84 98 THR A C 1
ATOM 726 O O . THR A 1 98 ? 10.496 8.096 -28.696 1.00 48.84 98 THR A O 1
ATOM 729 N N . GLY A 1 99 ? 9.824 6.097 -29.420 1.00 46.38 99 GLY A N 1
ATOM 730 C CA . GLY A 1 99 ? 8.646 6.511 -30.171 1.00 46.38 99 GLY A CA 1
ATOM 731 C C . GLY A 1 99 ? 7.404 5.617 -30.030 1.00 46.38 99 GLY A C 1
ATOM 732 O O . GLY A 1 99 ? 6.460 5.856 -30.773 1.00 46.38 99 GLY A O 1
ATOM 733 N N . GLU A 1 100 ? 7.353 4.628 -29.127 1.00 53.62 100 GLU A N 1
ATOM 734 C CA . GLU A 1 100 ? 6.097 3.908 -28.837 1.00 53.62 100 GLU A CA 1
ATOM 735 C C . GLU A 1 100 ? 5.520 4.317 -27.478 1.00 53.62 100 GLU A C 1
ATOM 737 O O . GLU A 1 100 ? 6.234 4.320 -26.473 1.00 53.62 100 GLU A O 1
ATOM 742 N N . ASP A 1 101 ? 4.220 4.638 -27.457 1.00 65.31 101 ASP A N 1
ATOM 743 C CA . ASP A 1 101 ? 3.397 4.915 -26.272 1.00 65.31 101 ASP A CA 1
ATOM 744 C C . ASP A 1 101 ? 3.338 3.684 -25.346 1.00 65.31 101 ASP A C 1
ATOM 746 O O . ASP A 1 101 ? 2.318 2.995 -25.235 1.00 65.31 101 ASP A O 1
ATOM 750 N N . ARG A 1 102 ? 4.451 3.357 -24.686 1.00 73.88 102 ARG A N 1
ATOM 751 C CA . ARG A 1 102 ? 4.500 2.271 -23.711 1.00 73.88 102 ARG A CA 1
ATOM 752 C C . ARG A 1 102 ? 3.641 2.634 -22.514 1.00 73.88 102 ARG A C 1
ATOM 754 O O . ARG A 1 102 ? 3.869 3.637 -21.836 1.00 73.88 102 ARG A O 1
ATOM 761 N N . ARG A 1 103 ? 2.656 1.778 -22.267 1.00 83.38 103 ARG A N 1
ATOM 762 C CA . ARG A 1 103 ? 1.714 1.894 -21.164 1.00 83.38 103 ARG A CA 1
ATOM 763 C C . ARG A 1 103 ? 1.965 0.800 -20.152 1.00 83.38 103 ARG A C 1
ATOM 765 O O . ARG A 1 103 ? 2.207 -0.346 -20.518 1.00 83.38 103 ARG A O 1
ATOM 772 N N . TYR A 1 104 ? 1.820 1.159 -18.892 1.00 85.31 104 TYR A N 1
ATOM 773 C CA . TYR A 1 104 ? 2.058 0.265 -17.782 1.00 85.31 104 TYR A CA 1
ATOM 774 C C . TYR A 1 104 ? 0.823 0.156 -16.902 1.00 85.31 104 TYR A C 1
ATOM 776 O O . TYR A 1 104 ? 0.076 1.125 -16.723 1.00 85.31 104 TYR A O 1
ATOM 784 N N . ASN A 1 105 ? 0.630 -1.036 -16.350 1.00 90.44 105 ASN A N 1
ATOM 785 C CA . ASN A 1 105 ? -0.350 -1.290 -15.308 1.00 90.44 105 ASN A CA 1
ATOM 786 C C . ASN A 1 105 ? 0.393 -1.565 -14.007 1.00 90.44 105 ASN A C 1
ATOM 788 O O . ASN A 1 105 ? 1.269 -2.429 -13.960 1.00 90.44 105 ASN A O 1
ATOM 792 N N . ILE A 1 106 ? 0.054 -0.813 -12.967 1.00 90.69 106 ILE A N 1
ATOM 793 C CA . ILE A 1 106 ? 0.772 -0.825 -11.698 1.00 90.69 106 ILE A CA 1
ATOM 794 C C . ILE A 1 106 ? -0.240 -1.023 -10.581 1.00 90.69 106 ILE A C 1
ATOM 796 O O . ILE A 1 106 ? -1.146 -0.211 -10.403 1.00 90.69 106 ILE A O 1
ATOM 800 N N . THR A 1 107 ? -0.076 -2.107 -9.834 1.00 93.12 107 THR A N 1
ATOM 801 C CA . THR A 1 107 ? -0.793 -2.374 -8.593 1.00 93.12 107 THR A CA 1
ATOM 802 C C . THR A 1 107 ? 0.160 -2.167 -7.430 1.00 93.12 107 THR A C 1
ATOM 804 O O . THR A 1 107 ? 1.271 -2.699 -7.413 1.00 93.12 107 THR A O 1
ATOM 807 N N . TYR A 1 108 ? -0.269 -1.377 -6.457 1.00 91.81 108 TYR A N 1
ATOM 808 C CA . TYR A 1 108 ? 0.554 -1.008 -5.319 1.00 91.81 108 TYR A CA 1
ATOM 809 C C . TYR A 1 108 ? -0.287 -0.830 -4.062 1.00 91.81 108 TYR A C 1
ATOM 811 O O . TYR A 1 108 ? -1.486 -0.559 -4.116 1.00 91.81 108 TYR A O 1
ATOM 819 N N . ASN A 1 109 ? 0.368 -0.987 -2.923 1.00 89.94 109 ASN A N 1
ATOM 820 C CA . ASN A 1 109 ? -0.193 -0.746 -1.611 1.00 89.94 109 ASN A CA 1
ATOM 821 C C . ASN A 1 109 ? 0.193 0.661 -1.163 1.00 89.94 109 ASN A C 1
ATOM 823 O O . ASN A 1 109 ? 1.363 1.045 -1.211 1.00 89.94 109 ASN A O 1
ATOM 827 N N . SER A 1 110 ? -0.807 1.419 -0.735 1.00 87.44 110 SER A N 1
ATOM 828 C CA . SER A 1 110 ? -0.639 2.780 -0.228 1.00 87.44 110 SER A CA 1
ATOM 829 C C . SER A 1 110 ? -1.361 2.954 1.092 1.00 87.44 110 SER A C 1
ATOM 831 O O . SER A 1 110 ? -2.372 2.294 1.354 1.00 87.44 110 SER A O 1
ATOM 833 N N . GLU A 1 111 ? -0.893 3.917 1.863 1.00 83.00 111 GLU A N 1
ATOM 834 C CA . GLU A 1 111 ? -1.554 4.368 3.074 1.00 83.00 111 GLU A CA 1
ATOM 835 C C . GLU A 1 111 ? -2.887 5.072 2.737 1.00 83.00 111 GLU A C 1
ATOM 837 O O . GLU A 1 111 ? -2.932 5.949 1.861 1.00 83.00 111 GLU A O 1
ATOM 842 N N . PRO A 1 112 ? -4.007 4.699 3.383 1.00 73.81 112 PRO A N 1
ATOM 843 C CA . PRO A 1 112 ? -5.250 5.453 3.287 1.00 73.81 112 PRO A CA 1
ATOM 844 C C . PRO A 1 112 ? -5.111 6.843 3.927 1.00 73.81 112 PRO A C 1
ATOM 846 O O . PRO A 1 112 ? -4.202 7.126 4.709 1.00 73.81 112 PRO A O 1
ATOM 849 N N . ALA A 1 113 ? -6.048 7.740 3.616 1.00 69.44 113 ALA A N 1
ATOM 850 C CA . ALA A 1 113 ? -6.085 9.052 4.253 1.00 69.44 113 ALA A CA 1
ATOM 851 C C . ALA A 1 113 ? -6.293 8.904 5.772 1.00 69.44 113 ALA A C 1
ATOM 853 O O . ALA A 1 113 ? -7.253 8.275 6.212 1.00 69.44 113 ALA A O 1
ATOM 854 N N . GLY A 1 114 ? -5.406 9.511 6.567 1.00 66.00 114 GLY A N 1
ATOM 855 C CA . GLY A 1 114 ? -5.434 9.375 8.025 1.00 66.00 114 GLY A CA 1
ATOM 856 C C . GLY A 1 114 ? -4.832 8.066 8.539 1.00 66.00 114 GLY A C 1
ATOM 857 O O . GLY A 1 114 ? -5.237 7.613 9.606 1.00 66.00 114 GLY A O 1
ATOM 858 N N . PHE A 1 115 ? -3.899 7.466 7.789 1.00 71.56 115 PHE A N 1
ATOM 859 C CA . PHE A 1 115 ? -3.200 6.251 8.194 1.00 71.56 115 PHE A CA 1
ATOM 860 C C . PHE A 1 115 ? -2.519 6.383 9.558 1.00 71.56 115 PHE A C 1
ATOM 862 O O . PHE A 1 115 ? -1.899 7.399 9.885 1.00 71.56 115 PHE A O 1
ATOM 869 N N . ILE A 1 116 ? -2.627 5.322 10.349 1.00 67.44 116 ILE A N 1
ATOM 870 C CA . ILE A 1 116 ? -2.043 5.204 11.675 1.00 67.44 116 ILE A CA 1
ATOM 871 C C . ILE A 1 116 ? -1.088 4.015 11.663 1.00 67.44 116 ILE A C 1
ATOM 873 O O . ILE A 1 116 ? -1.489 2.881 11.416 1.00 67.44 116 ILE A O 1
ATOM 877 N N . GLU A 1 117 ? 0.181 4.266 11.983 1.00 65.62 117 GLU A N 1
ATOM 878 C CA . GLU A 1 117 ? 1.209 3.233 11.906 1.00 65.62 117 GLU A CA 1
ATOM 879 C C . GLU A 1 117 ? 0.908 2.038 12.850 1.00 65.62 117 GLU A C 1
ATOM 881 O O . GLU A 1 117 ? 0.638 2.241 14.047 1.00 65.62 117 GLU A O 1
ATOM 886 N N . PRO A 1 118 ? 0.980 0.780 12.360 1.00 62.28 118 PRO A N 1
ATOM 887 C CA . PRO A 1 118 ? 0.540 -0.397 13.109 1.00 62.28 118 PRO A CA 1
ATOM 888 C C . PRO A 1 118 ? 1.310 -0.695 14.406 1.00 62.28 118 PRO A C 1
ATOM 890 O O . PRO A 1 118 ? 0.784 -1.399 15.268 1.00 62.28 118 PRO A O 1
ATOM 893 N N . GLY A 1 119 ? 2.545 -0.197 14.546 1.00 56.28 119 GLY A N 1
ATOM 894 C CA . GLY A 1 119 ? 3.497 -0.652 15.569 1.00 56.28 119 GLY A CA 1
ATOM 895 C C . GLY A 1 119 ? 3.326 -0.049 16.968 1.00 56.28 119 GLY A C 1
ATOM 896 O O . GLY A 1 119 ? 3.468 -0.760 17.959 1.00 56.28 119 GLY A O 1
ATOM 897 N N . THR A 1 120 ? 2.977 1.236 17.072 1.00 53.59 120 THR A N 1
ATOM 898 C CA . THR A 1 120 ? 2.922 1.942 18.375 1.00 53.59 120 THR A CA 1
ATOM 899 C C . THR A 1 120 ? 1.533 2.508 18.667 1.00 53.59 120 THR A C 1
ATOM 901 O O . THR A 1 120 ? 1.078 2.504 19.812 1.00 53.59 120 THR A O 1
ATOM 904 N N . ASN A 1 121 ? 0.799 2.910 17.628 1.00 55.56 121 ASN A N 1
ATOM 905 C CA . ASN A 1 121 ? -0.488 3.580 17.788 1.00 55.56 121 ASN A CA 1
ATOM 906 C C . ASN A 1 121 ? -1.679 2.604 17.858 1.00 55.56 121 ASN A C 1
ATOM 908 O O . ASN A 1 121 ? -2.666 2.919 18.523 1.00 55.56 121 ASN A O 1
ATOM 912 N N . ARG A 1 122 ? -1.582 1.378 17.307 1.00 55.09 122 ARG A N 1
ATOM 913 C CA . ARG A 1 122 ? -2.622 0.334 17.497 1.00 55.09 122 ARG A CA 1
ATOM 914 C C . ARG A 1 122 ? -2.794 -0.056 18.961 1.00 55.09 122 ARG A C 1
ATOM 916 O O . ARG A 1 122 ? -3.919 -0.260 19.408 1.00 55.09 122 ARG A O 1
ATOM 923 N N . THR A 1 123 ? -1.700 -0.105 19.721 1.00 55.06 123 THR A N 1
ATOM 924 C CA . THR A 1 123 ? -1.727 -0.384 21.163 1.00 55.06 123 THR A CA 1
ATOM 925 C C . THR A 1 123 ? -2.605 0.637 21.884 1.00 55.06 123 THR A C 1
ATOM 927 O O . THR A 1 123 ? -3.495 0.266 22.636 1.00 55.06 123 THR A O 1
ATOM 930 N N . ILE A 1 124 ? -2.442 1.929 21.608 1.00 58.34 124 ILE A N 1
ATOM 931 C CA . ILE A 1 124 ? -3.223 2.974 22.281 1.00 58.34 124 ILE A CA 1
ATOM 932 C C . ILE A 1 124 ? -4.690 2.929 21.835 1.00 58.34 124 ILE A C 1
ATOM 934 O O . ILE A 1 124 ? -5.580 2.965 22.678 1.00 58.34 124 ILE A O 1
ATOM 938 N N . ILE A 1 125 ? -4.969 2.805 20.538 1.00 59.19 125 ILE A N 1
ATOM 939 C CA . ILE A 1 125 ? -6.338 3.008 20.040 1.00 59.19 125 ILE A CA 1
ATOM 940 C C . ILE A 1 125 ? -7.192 1.729 20.104 1.00 59.19 125 ILE A C 1
ATOM 942 O O . ILE A 1 125 ? -8.404 1.830 20.246 1.00 59.19 125 ILE A O 1
ATOM 946 N N . VAL A 1 126 ? -6.603 0.526 20.091 1.00 63.69 126 VAL A N 1
ATOM 947 C CA . VAL A 1 126 ? -7.348 -0.745 20.237 1.00 63.69 126 VAL A CA 1
ATOM 948 C C . VAL A 1 126 ? -7.330 -1.253 21.678 1.00 63.69 126 VAL A C 1
ATOM 950 O O . VAL A 1 126 ? -8.357 -1.706 22.191 1.00 63.69 126 VAL A O 1
ATOM 953 N N . ILE A 1 127 ? -6.187 -1.164 22.369 1.00 65.44 127 ILE A N 1
ATOM 954 C CA . ILE A 1 127 ? -6.059 -1.749 23.711 1.00 65.44 127 ILE A CA 1
ATOM 955 C C . ILE A 1 127 ? -6.716 -0.857 24.763 1.00 65.44 127 ILE A C 1
ATOM 957 O O . ILE A 1 127 ? -7.317 -1.400 25.684 1.00 65.44 127 ILE A O 1
ATOM 961 N N . ILE A 1 128 ? -6.706 0.479 24.634 1.00 69.56 128 ILE A N 1
ATOM 962 C CA . ILE A 1 128 ? -7.396 1.344 25.613 1.00 69.56 128 ILE A CA 1
ATOM 963 C C . ILE A 1 128 ? -8.914 1.089 25.623 1.00 69.56 128 ILE A C 1
ATOM 965 O O . ILE A 1 128 ? -9.446 0.863 26.713 1.00 69.56 128 ILE A O 1
ATOM 969 N N . PRO A 1 129 ? -9.631 1.038 24.482 1.00 68.25 129 PRO A N 1
ATOM 970 C CA . PRO A 1 129 ? -11.051 0.683 24.484 1.00 68.25 129 PRO A CA 1
ATOM 971 C C . PRO A 1 129 ? -11.324 -0.737 24.988 1.00 68.25 129 PRO A C 1
ATOM 973 O O . PRO A 1 129 ? -12.299 -0.946 25.708 1.00 68.25 129 PRO A O 1
ATOM 976 N N . LEU A 1 130 ? -10.459 -1.707 24.668 1.00 71.31 130 LEU A N 1
ATOM 977 C CA . LEU A 1 130 ? -10.589 -3.078 25.170 1.00 71.31 130 LEU A CA 1
ATOM 978 C C . LEU A 1 130 ? -10.414 -3.136 26.696 1.00 71.31 130 LEU A C 1
ATOM 980 O O . LEU A 1 130 ? -11.226 -3.745 27.390 1.00 71.31 130 LEU A O 1
ATOM 984 N N . LEU A 1 131 ? -9.394 -2.464 27.234 1.00 73.50 131 LEU A N 1
ATOM 985 C CA . LEU A 1 131 ? -9.166 -2.345 28.675 1.00 73.50 131 LEU A CA 1
ATOM 986 C C . LEU A 1 131 ? -10.315 -1.606 29.362 1.00 73.50 131 LEU A C 1
ATOM 988 O O . LEU A 1 131 ? -10.722 -2.002 30.452 1.00 73.50 131 LEU A O 1
ATOM 992 N N . PHE A 1 132 ? -10.879 -0.580 28.719 1.00 74.00 132 PHE A N 1
ATOM 993 C CA . PHE A 1 132 ? -12.061 0.116 29.216 1.00 74.00 132 PHE A CA 1
ATOM 994 C C . PHE A 1 132 ? -13.280 -0.814 29.270 1.00 74.00 132 PHE A C 1
ATOM 996 O O . PHE A 1 132 ? -13.971 -0.848 30.286 1.00 74.00 132 PHE A O 1
ATOM 1003 N N . LEU A 1 133 ? -13.515 -1.625 28.233 1.00 74.75 133 LEU A N 1
ATOM 1004 C CA . LEU A 1 133 ? -14.594 -2.615 28.216 1.00 74.75 133 LEU A CA 1
ATOM 1005 C C . LEU A 1 133 ? -14.406 -3.674 29.312 1.00 74.75 133 LEU A C 1
ATOM 1007 O O . LEU A 1 133 ? -15.351 -3.971 30.041 1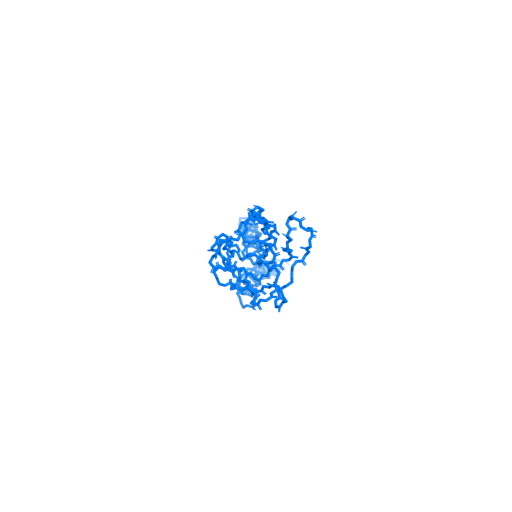.00 74.75 133 LEU A O 1
ATOM 1011 N N . VAL A 1 134 ? -13.190 -4.203 29.480 1.00 79.75 134 VAL A N 1
ATOM 1012 C CA . VAL A 1 134 ? -12.860 -5.156 30.554 1.00 79.75 134 VAL A CA 1
ATOM 1013 C C . VAL A 1 134 ? -13.079 -4.524 31.930 1.00 79.75 134 VAL A C 1
ATOM 1015 O O . VAL A 1 134 ? -13.706 -5.140 32.792 1.00 79.75 134 VAL A O 1
ATOM 1018 N N . ALA A 1 135 ? -12.632 -3.283 32.137 1.00 77.69 135 ALA A N 1
ATOM 1019 C CA . ALA A 1 135 ? -12.864 -2.548 33.377 1.00 77.69 135 ALA A CA 1
ATOM 1020 C C . ALA A 1 135 ? -14.362 -2.335 33.642 1.00 77.69 135 ALA A C 1
ATOM 1022 O O . ALA A 1 135 ? -14.813 -2.484 34.777 1.00 77.69 135 ALA A O 1
ATOM 1023 N N . LEU A 1 136 ? -15.149 -2.050 32.601 1.00 75.88 136 LEU A N 1
ATOM 1024 C CA . LEU A 1 136 ? -16.594 -1.869 32.701 1.00 75.88 136 LEU A CA 1
ATOM 1025 C C . LEU A 1 136 ? -17.295 -3.191 33.047 1.00 75.88 136 LEU A C 1
ATOM 1027 O O . LEU A 1 136 ? -18.135 -3.214 33.943 1.00 75.88 136 LEU A O 1
ATOM 1031 N N . ILE A 1 137 ? -16.889 -4.308 32.437 1.00 77.88 137 ILE A N 1
ATOM 1032 C CA . ILE A 1 137 ? -17.364 -5.656 32.787 1.00 77.88 137 ILE A CA 1
ATOM 1033 C C . ILE A 1 137 ? -17.051 -5.977 34.256 1.00 77.88 137 ILE A C 1
ATOM 1035 O O . ILE A 1 137 ? -17.949 -6.355 35.013 1.00 77.88 137 ILE A O 1
ATOM 1039 N N . LEU A 1 138 ? -15.800 -5.782 34.687 1.00 79.06 138 LEU A N 1
ATOM 1040 C CA . LEU A 1 138 ? -15.379 -6.006 36.074 1.00 79.06 138 LEU A CA 1
ATOM 1041 C C . LEU A 1 138 ? -16.167 -5.130 37.055 1.00 79.06 138 LEU A C 1
ATOM 1043 O O . LEU A 1 138 ? -16.595 -5.615 38.102 1.00 79.06 138 LEU A O 1
ATOM 1047 N N . PHE A 1 139 ? -16.410 -3.865 36.707 1.00 77.19 139 PHE A N 1
ATOM 1048 C CA . PHE A 1 139 ? -17.211 -2.948 37.512 1.00 77.19 139 PHE A CA 1
ATOM 1049 C C . PHE A 1 139 ? -18.658 -3.435 37.669 1.00 77.19 139 PHE A C 1
ATOM 1051 O O . PHE A 1 139 ? -19.194 -3.419 38.779 1.00 77.19 139 PHE A O 1
ATOM 1058 N N . VAL A 1 140 ? -19.282 -3.931 36.595 1.00 71.31 140 VAL A N 1
ATOM 1059 C CA . VAL A 1 140 ? -20.640 -4.499 36.638 1.00 71.31 140 VAL A CA 1
ATOM 1060 C C . VAL A 1 140 ? -20.699 -5.741 37.531 1.00 71.31 140 VAL A C 1
ATOM 1062 O O . VAL A 1 140 ? -21.600 -5.847 38.365 1.00 71.31 140 VAL A O 1
ATOM 1065 N N . PHE A 1 141 ? -19.737 -6.661 37.422 1.00 73.44 141 PHE A N 1
ATOM 1066 C CA . PHE A 1 141 ? -19.685 -7.846 38.286 1.00 73.44 141 PHE A CA 1
ATOM 1067 C C . PHE A 1 141 ? -19.420 -7.493 39.758 1.00 73.44 141 PHE A C 1
ATOM 1069 O O . PHE A 1 141 ? -20.098 -8.008 40.650 1.00 73.44 141 PHE A O 1
ATOM 1076 N N . ALA A 1 142 ? -18.499 -6.565 40.029 1.00 73.81 142 ALA A N 1
ATOM 1077 C CA . ALA A 1 142 ? -18.209 -6.095 41.382 1.00 73.81 142 ALA A CA 1
ATOM 1078 C C . ALA A 1 142 ? -19.416 -5.384 42.026 1.00 73.81 142 ALA A C 1
ATOM 1080 O O . ALA A 1 142 ? -19.694 -5.573 43.214 1.00 73.81 142 ALA A O 1
ATOM 1081 N N . ALA A 1 143 ? -20.173 -4.604 41.247 1.00 65.56 143 ALA A N 1
ATOM 1082 C CA . ALA A 1 143 ? -21.400 -3.957 41.706 1.00 65.56 143 ALA A CA 1
ATOM 1083 C C . ALA A 1 143 ? -22.506 -4.971 42.056 1.00 65.56 143 ALA A C 1
ATOM 1085 O O . ALA A 1 143 ? -23.249 -4.753 43.015 1.00 65.56 143 ALA A O 1
ATOM 1086 N N . GLN A 1 144 ? -22.593 -6.094 41.334 1.00 65.06 144 GLN A N 1
ATOM 1087 C CA . GLN A 1 144 ? -23.545 -7.172 41.628 1.00 65.06 144 GLN A CA 1
ATOM 1088 C C . GLN A 1 144 ? -23.167 -7.967 42.888 1.00 65.06 144 GLN A C 1
ATOM 1090 O O . GLN A 1 144 ? -24.037 -8.265 43.708 1.00 65.06 144 GLN A O 1
ATOM 1095 N N . ALA A 1 145 ? -21.877 -8.235 43.113 1.00 59.44 145 ALA A N 1
ATOM 1096 C CA . ALA A 1 145 ? -21.401 -8.989 44.279 1.00 59.44 145 ALA A CA 1
ATOM 1097 C C . ALA A 1 145 ? -21.684 -8.290 45.627 1.00 59.44 145 ALA A C 1
ATOM 1099 O O . ALA A 1 145 ? -21.865 -8.949 46.653 1.00 59.44 145 ALA A O 1
ATOM 1100 N N . LYS A 1 146 ? -21.770 -6.953 45.648 1.00 52.78 146 LYS A N 1
ATOM 1101 C CA . LYS A 1 146 ? -21.996 -6.170 46.878 1.00 52.78 146 LYS A CA 1
ATOM 1102 C C . LYS A 1 146 ? -23.476 -6.049 47.281 1.00 52.78 146 LYS A C 1
ATOM 1104 O O . LYS A 1 146 ? -23.765 -5.610 48.390 1.00 52.78 146 LYS A O 1
ATOM 1109 N N . GLY A 1 147 ? -24.412 -6.458 46.420 1.00 50.25 147 GLY A N 1
ATOM 1110 C CA . GLY A 1 147 ? -25.856 -6.434 46.698 1.00 50.25 147 GLY A CA 1
ATOM 1111 C C . GLY A 1 147 ? -26.403 -7.671 47.423 1.00 50.25 147 GLY A C 1
ATOM 1112 O O . GLY A 1 147 ? -27.574 -7.678 47.788 1.00 50.25 147 GLY A O 1
ATOM 1113 N N . GLY A 1 148 ? -25.581 -8.710 47.627 1.00 48.09 148 GLY A N 1
ATOM 1114 C CA . GLY A 1 148 ? -26.021 -10.029 48.107 1.00 48.09 148 GLY A CA 1
ATOM 1115 C C . GLY A 1 148 ? -26.028 -10.256 49.623 1.00 48.09 148 GLY A C 1
ATOM 1116 O O . GLY A 1 148 ? -26.421 -11.332 50.056 1.00 48.09 148 GLY A O 1
ATOM 1117 N N . LYS A 1 149 ? -25.620 -9.289 50.455 1.00 48.69 149 LYS A N 1
ATOM 1118 C CA . LYS A 1 149 ? -25.726 -9.407 51.922 1.00 48.69 149 LYS A CA 1
ATOM 1119 C C . LYS A 1 149 ? -26.841 -8.512 52.434 1.00 48.69 149 LYS A C 1
ATOM 1121 O O . LYS A 1 149 ? -26.569 -7.399 52.858 1.00 48.69 149 LYS A O 1
ATOM 1126 N N . ASN A 1 150 ? -28.077 -8.979 52.305 1.00 48.44 150 ASN A N 1
ATOM 1127 C CA . ASN A 1 150 ? -29.209 -8.597 53.152 1.00 48.44 150 ASN A CA 1
ATOM 1128 C C . ASN A 1 150 ? -30.384 -9.531 52.842 1.00 48.44 150 ASN A C 1
ATOM 1130 O O . ASN A 1 150 ? -31.355 -9.103 52.221 1.00 48.44 150 ASN A O 1
ATOM 1134 N N . LYS A 1 151 ? -30.261 -10.800 53.238 1.00 41.06 151 LYS A N 1
ATOM 1135 C CA . LYS A 1 151 ? -31.340 -11.627 53.792 1.00 41.06 151 LYS A CA 1
ATOM 1136 C C . LYS A 1 151 ? -30.713 -12.666 54.706 1.00 41.06 151 LYS A C 1
ATOM 1138 O O . LYS A 1 151 ? -29.681 -13.233 54.286 1.00 41.06 151 LYS A O 1
#

Sequence (151 aa):
GVNKMMFIGMLFIIGVVFFVIISGIVTDQTDLTARTESGLSYNHTISITLANIPVNEITSFVDNASGVALVEGTNYTLDRVNGIISNQTGNVIANGTTGEDRRYNITYNSEPAGFIEPGTNRTIIVIIPLLFLVALILFVFAAQAKGGKNK

pLDDT: mean 73.31, std 12.66, range [41.06, 93.12]